Protein AF-A0A948PUI2-F1 (afdb_monomer_lite)

Structure (mmCIF, N/CA/C/O backbone):
data_AF-A0A948PUI2-F1
#
_entry.id   AF-A0A948PUI2-F1
#
loop_
_atom_site.group_PDB
_atom_site.id
_atom_site.type_symbol
_atom_site.label_atom_id
_atom_site.label_alt_id
_atom_site.label_comp_id
_atom_site.label_asym_id
_atom_site.label_entity_id
_atom_site.label_seq_id
_atom_site.pdbx_PDB_ins_code
_atom_site.Cartn_x
_atom_site.Cartn_y
_atom_site.Cartn_z
_atom_site.occupancy
_atom_site.B_iso_or_equiv
_atom_site.auth_seq_id
_atom_site.auth_comp_id
_atom_site.auth_asym_id
_atom_site.auth_atom_id
_atom_site.pdbx_PDB_model_num
ATOM 1 N N . HIS A 1 1 ? 1.359 0.681 -23.269 1.00 37.19 1 HIS A N 1
ATOM 2 C CA . HIS A 1 1 ? 1.194 2.107 -22.921 1.00 37.19 1 HIS A CA 1
ATOM 3 C C . HIS A 1 1 ? 0.687 2.218 -21.486 1.00 37.19 1 HIS A C 1
ATOM 5 O O . HIS A 1 1 ? -0.509 2.114 -21.252 1.00 37.19 1 HIS A O 1
ATOM 11 N N . GLY A 1 2 ? 1.603 2.299 -20.514 1.00 44.91 2 GLY A N 1
ATOM 12 C CA . GLY A 1 2 ? 1.266 2.400 -19.091 1.00 44.91 2 GLY A CA 1
ATOM 13 C C . GLY A 1 2 ? 0.877 3.831 -18.729 1.00 44.91 2 GLY A C 1
ATOM 14 O O . GLY A 1 2 ? 1.525 4.769 -19.186 1.00 44.91 2 GLY A O 1
ATOM 15 N N . ARG A 1 3 ? -0.187 3.998 -17.939 1.00 51.59 3 ARG A N 1
ATOM 16 C CA . ARG A 1 3 ? -0.652 5.303 -17.455 1.00 51.59 3 ARG A CA 1
ATOM 17 C C . ARG A 1 3 ? 0.450 5.989 -16.638 1.00 51.59 3 ARG A C 1
ATOM 19 O O . ARG A 1 3 ? 0.715 5.627 -15.492 1.00 51.59 3 ARG A O 1
ATOM 26 N N . MET A 1 4 ? 1.129 6.950 -17.264 1.00 52.59 4 MET A N 1
ATOM 27 C CA . MET A 1 4 ? 2.240 7.712 -16.682 1.00 52.59 4 MET A CA 1
ATOM 28 C C . MET A 1 4 ? 1.774 8.609 -15.523 1.00 52.59 4 MET A C 1
ATOM 30 O O . MET A 1 4 ? 2.550 8.920 -14.624 1.00 52.59 4 MET A O 1
ATOM 34 N N . ASP A 1 5 ? 0.481 8.928 -15.486 1.00 52.72 5 ASP A N 1
ATOM 35 C CA . ASP A 1 5 ? -0.218 9.735 -14.478 1.00 52.72 5 ASP A CA 1
ATOM 36 C C . ASP A 1 5 ? -0.004 9.216 -13.040 1.00 52.72 5 ASP A C 1
ATOM 38 O O . ASP A 1 5 ? 0.056 9.987 -12.075 1.00 52.72 5 ASP A O 1
ATOM 42 N N . THR A 1 6 ? 0.180 7.900 -12.874 1.00 53.97 6 THR A N 1
ATOM 43 C CA . THR A 1 6 ? 0.485 7.303 -11.566 1.00 53.97 6 THR A CA 1
ATOM 44 C C . THR A 1 6 ? 1.962 7.348 -11.179 1.00 53.97 6 THR A C 1
ATOM 46 O O . THR A 1 6 ? 2.239 7.136 -10.008 1.00 53.97 6 THR A O 1
ATOM 49 N N . TYR A 1 7 ? 2.898 7.684 -12.075 1.00 59.91 7 TYR A N 1
ATOM 50 C CA . TYR A 1 7 ? 4.347 7.739 -11.791 1.00 59.91 7 TYR A CA 1
ATOM 51 C C . TYR A 1 7 ? 4.860 9.106 -11.332 1.00 59.91 7 TYR A C 1
ATOM 53 O O . TYR A 1 7 ? 6.062 9.296 -11.157 1.00 59.91 7 TYR A O 1
ATOM 61 N N . SER A 1 8 ? 3.971 10.080 -11.142 1.00 63.19 8 SER A N 1
ATOM 62 C CA . SER A 1 8 ? 4.367 11.353 -10.545 1.00 63.19 8 SER A CA 1
ATOM 63 C C . SER A 1 8 ? 4.524 11.175 -9.035 1.00 63.19 8 SER A C 1
ATOM 65 O O . SER A 1 8 ? 3.528 11.192 -8.302 1.00 63.19 8 SER A O 1
ATOM 67 N N . SER A 1 9 ? 5.766 10.979 -8.601 1.00 71.50 9 SER A N 1
ATOM 68 C CA . SER A 1 9 ? 6.208 11.017 -7.206 1.00 71.50 9 SER A CA 1
ATOM 69 C C . SER A 1 9 ? 6.746 12.408 -6.853 1.00 71.50 9 SER A C 1
ATOM 71 O O . SER A 1 9 ? 7.117 13.181 -7.736 1.00 71.50 9 SER A O 1
ATOM 73 N N . TYR A 1 10 ? 6.845 12.726 -5.560 1.00 72.00 10 TYR A N 1
ATOM 74 C CA . TYR A 1 10 ? 7.417 13.991 -5.077 1.00 72.00 10 TYR A CA 1
ATOM 75 C C . TYR A 1 10 ? 8.888 14.155 -5.500 1.00 72.00 10 TYR A C 1
ATOM 77 O O . TYR A 1 10 ? 9.359 15.262 -5.733 1.00 72.00 10 TYR A O 1
ATOM 85 N N . PHE A 1 11 ? 9.605 13.038 -5.667 1.00 71.50 11 PHE A N 1
ATOM 86 C CA . PHE A 1 11 ? 11.017 12.991 -6.072 1.00 71.50 11 PHE A CA 1
ATOM 87 C C . PHE A 1 11 ? 11.240 12.652 -7.563 1.00 71.50 11 PHE A C 1
ATOM 89 O O . PHE A 1 11 ? 12.295 12.120 -7.922 1.00 71.50 11 PHE A O 1
ATOM 96 N N . GLY A 1 12 ? 10.257 12.910 -8.433 1.00 72.94 12 GLY A N 1
ATOM 97 C CA . GLY A 1 12 ? 10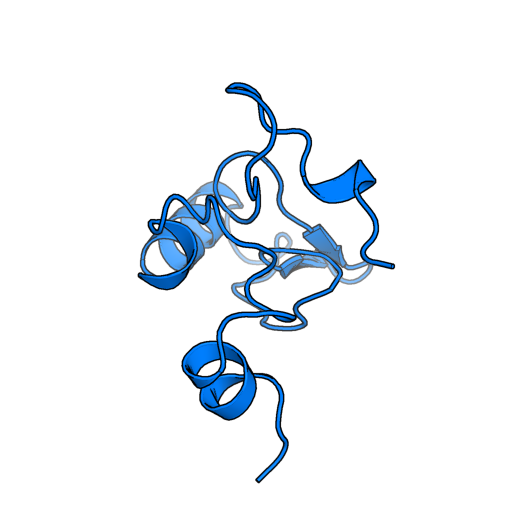.348 12.687 -9.884 1.00 72.94 12 GLY A CA 1
ATOM 98 C C . GLY A 1 12 ? 9.561 11.470 -10.385 1.00 72.94 12 GLY A C 1
ATOM 99 O O . GLY A 1 12 ? 8.602 11.039 -9.752 1.00 72.94 12 GLY A O 1
ATOM 100 N N . VAL A 1 13 ? 9.946 10.913 -11.539 1.00 74.12 13 VAL A N 1
ATOM 101 C CA . VAL A 1 13 ? 9.229 9.790 -12.178 1.00 74.12 13 VAL A CA 1
ATOM 102 C C . VAL A 1 13 ? 9.587 8.472 -11.487 1.00 74.12 13 VAL A C 1
ATOM 104 O O . VAL A 1 13 ? 10.613 7.859 -11.784 1.00 74.12 13 VAL A O 1
ATOM 107 N N . ARG A 1 14 ? 8.772 8.060 -10.513 1.00 75.19 14 ARG A N 1
ATOM 108 C CA . ARG A 1 14 ? 8.930 6.825 -9.722 1.00 75.19 14 ARG A CA 1
ATOM 109 C C . ARG A 1 14 ? 7.557 6.287 -9.332 1.00 75.19 14 ARG A C 1
ATOM 111 O O . ARG A 1 14 ? 6.553 6.961 -9.503 1.00 75.19 14 ARG A O 1
ATOM 118 N N . CYS A 1 15 ? 7.497 5.058 -8.828 1.00 78.31 15 CYS A N 1
ATOM 119 C CA . CYS A 1 15 ? 6.253 4.516 -8.285 1.00 78.31 15 CYS A CA 1
ATOM 120 C C . CYS A 1 15 ? 5.943 5.156 -6.909 1.00 78.31 15 CYS A C 1
ATOM 122 O O . CYS A 1 15 ? 6.723 4.945 -5.977 1.00 78.31 15 CYS A O 1
ATOM 124 N N . PRO A 1 16 ? 4.816 5.878 -6.740 1.00 82.56 16 PRO A N 1
ATOM 125 C CA . PRO A 1 16 ? 4.421 6.475 -5.462 1.00 82.56 16 PRO A CA 1
ATOM 126 C C . PRO A 1 16 ? 3.606 5.528 -4.566 1.00 82.56 16 PRO A C 1
ATOM 128 O O . PRO A 1 16 ? 3.228 5.926 -3.460 1.00 82.56 16 PRO A O 1
ATOM 131 N N . ALA A 1 17 ? 3.282 4.316 -5.037 1.00 85.00 17 ALA A N 1
ATOM 132 C CA . ALA A 1 17 ? 2.381 3.381 -4.358 1.00 85.00 17 ALA A CA 1
ATOM 133 C C . ALA A 1 17 ? 2.839 3.085 -2.921 1.00 85.00 17 ALA A C 1
ATOM 135 O O . ALA A 1 17 ? 4.028 2.879 -2.673 1.00 85.00 17 ALA A O 1
ATOM 136 N N . ALA A 1 18 ? 1.894 3.083 -1.977 1.00 85.88 18 ALA A N 1
ATOM 137 C CA . ALA A 1 18 ? 2.085 2.946 -0.524 1.00 85.88 18 ALA A CA 1
ATOM 138 C C . ALA A 1 18 ? 2.917 4.051 0.172 1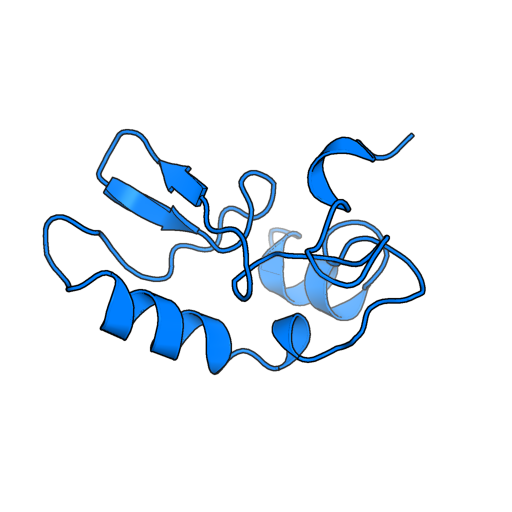.00 85.88 18 ALA A C 1
ATOM 140 O O . ALA A 1 18 ? 2.728 4.306 1.366 1.00 85.88 18 ALA A O 1
ATOM 141 N N . ARG A 1 19 ? 3.827 4.730 -0.539 1.00 85.06 19 ARG A N 1
ATOM 142 C CA . ARG A 1 19 ? 4.726 5.752 0.020 1.00 85.06 19 ARG A CA 1
ATOM 143 C C . ARG A 1 19 ? 4.084 7.130 0.045 1.00 85.06 19 ARG A C 1
ATOM 145 O O . ARG A 1 19 ? 4.009 7.741 1.108 1.00 85.06 19 ARG A O 1
ATOM 152 N N . GLU A 1 20 ? 3.635 7.596 -1.111 1.00 86.56 20 GLU A N 1
ATOM 153 C CA . GLU A 1 20 ? 3.122 8.956 -1.322 1.00 86.56 20 GLU A CA 1
ATOM 154 C C . GLU A 1 20 ? 1.655 8.938 -1.742 1.00 86.56 20 GLU A C 1
ATOM 156 O O . GLU A 1 20 ? 0.906 9.853 -1.415 1.00 86.56 20 GLU A O 1
ATOM 161 N N . LYS A 1 21 ? 1.240 7.883 -2.450 1.00 87.19 21 LYS A N 1
ATOM 162 C CA . LYS A 1 21 ? -0.139 7.671 -2.883 1.00 87.19 21 LYS A CA 1
ATOM 163 C C . LYS A 1 21 ? -0.649 6.340 -2.353 1.00 87.19 21 LYS A C 1
ATOM 165 O O . LYS A 1 21 ? 0.073 5.344 -2.321 1.00 87.19 21 LYS A O 1
ATOM 170 N N . ILE A 1 22 ? -1.914 6.345 -1.968 1.00 90.69 22 ILE A N 1
ATOM 171 C CA . ILE A 1 22 ? -2.679 5.173 -1.555 1.00 90.69 22 ILE A CA 1
ATOM 172 C C . ILE A 1 22 ? -4.042 5.239 -2.241 1.00 90.69 22 ILE A C 1
ATOM 174 O O . ILE A 1 22 ? -4.554 6.328 -2.504 1.00 90.69 22 ILE A O 1
ATOM 178 N N . GLY A 1 23 ? -4.608 4.084 -2.563 1.00 91.12 23 GLY A N 1
ATOM 179 C CA . GLY A 1 23 ? -5.976 3.981 -3.052 1.00 91.12 23 GLY A CA 1
ATOM 180 C C . GLY A 1 23 ? -6.914 3.660 -1.898 1.00 91.12 23 GLY A C 1
ATOM 181 O O . GLY A 1 23 ? -6.587 2.833 -1.052 1.00 91.12 23 GLY A O 1
ATOM 182 N N . ILE A 1 24 ? -8.082 4.293 -1.877 1.00 94.62 24 ILE A N 1
ATOM 183 C CA . ILE A 1 24 ? -9.184 3.926 -0.986 1.00 94.62 24 ILE A CA 1
ATOM 184 C C . ILE A 1 24 ? -10.368 3.587 -1.883 1.00 94.62 24 ILE A C 1
ATOM 186 O O . ILE A 1 24 ? -10.788 4.404 -2.701 1.00 94.62 24 ILE A O 1
ATOM 190 N N . GLN A 1 25 ? -10.861 2.362 -1.771 1.00 93.38 25 GLN A N 1
ATOM 191 C CA . GLN A 1 25 ? -12.026 1.891 -2.503 1.00 93.38 25 GLN A CA 1
ATOM 192 C C . GLN A 1 25 ? -13.317 2.457 -1.889 1.00 93.38 25 GLN A C 1
ATOM 194 O O . GLN A 1 25 ? -13.317 2.836 -0.715 1.00 93.38 25 GLN A O 1
ATOM 199 N N . PRO A 1 26 ? -14.444 2.477 -2.627 1.00 93.62 26 PRO A N 1
ATOM 200 C CA . PRO A 1 26 ? -15.705 3.052 -2.143 1.00 93.62 26 PRO A CA 1
ATOM 201 C C . PRO A 1 26 ? -16.190 2.480 -0.803 1.00 93.62 26 PRO A C 1
ATOM 203 O O . PRO A 1 26 ? -16.812 3.180 -0.005 1.00 93.62 26 PRO A O 1
ATOM 206 N N . TYR A 1 27 ? -15.877 1.214 -0.522 1.00 94.38 27 TYR A N 1
ATOM 207 C CA . TYR A 1 27 ? -16.270 0.542 0.718 1.00 94.38 27 TYR A CA 1
ATOM 208 C C . TYR A 1 27 ? -15.343 0.830 1.910 1.00 94.38 27 TYR A C 1
ATOM 210 O O . TYR A 1 27 ? -15.677 0.469 3.043 1.00 94.38 27 TYR A O 1
ATOM 218 N N . GLY A 1 28 ? -14.248 1.559 1.688 1.00 93.50 28 GLY A N 1
ATOM 219 C CA . GLY A 1 28 ? -13.258 1.932 2.698 1.00 93.50 28 GLY A CA 1
ATOM 220 C C . GLY A 1 28 ? -11.993 1.074 2.679 1.00 93.50 28 GLY A C 1
ATOM 221 O O . GLY A 1 28 ? -11.087 1.329 3.471 1.00 93.50 28 GLY A O 1
ATOM 222 N N . ASP A 1 29 ? -11.907 0.083 1.792 1.00 96.06 29 ASP A N 1
ATOM 223 C CA . ASP A 1 29 ? -10.730 -0.776 1.676 1.00 96.06 29 ASP A CA 1
ATOM 224 C C . ASP A 1 29 ? -9.542 -0.000 1.115 1.00 96.06 29 ASP A C 1
ATOM 226 O O . ASP A 1 29 ? -9.651 0.730 0.131 1.00 96.06 29 ASP A O 1
ATOM 230 N N . VAL A 1 30 ? -8.391 -0.149 1.758 1.00 95.56 30 VAL A N 1
ATOM 231 C CA . VAL A 1 30 ? -7.165 0.557 1.404 1.00 95.56 30 VAL A CA 1
ATOM 232 C C . VAL A 1 30 ? -6.264 -0.369 0.607 1.00 95.56 30 VAL A C 1
ATOM 234 O O . VAL A 1 30 ? -5.908 -1.464 1.053 1.00 95.56 30 VAL A O 1
ATOM 237 N N . VAL A 1 31 ? -5.846 0.122 -0.552 1.00 93.12 31 VAL A N 1
ATOM 238 C CA . VAL A 1 31 ? -4.933 -0.544 -1.477 1.00 93.12 31 VAL A CA 1
ATOM 239 C C . VAL A 1 31 ? -3.705 0.330 -1.731 1.00 93.12 31 VAL A C 1
ATOM 241 O O . VAL A 1 31 ? -3.741 1.556 -1.601 1.00 93.12 31 VAL A O 1
ATOM 244 N N . SER A 1 32 ? -2.591 -0.283 -2.123 1.00 89.38 32 SER A N 1
ATOM 245 C CA . SER A 1 32 ? -1.344 0.446 -2.402 1.00 89.38 32 SER A CA 1
ATOM 246 C C . SER A 1 32 ? -1.408 1.276 -3.687 1.00 89.38 32 SER A C 1
ATOM 248 O O . SER A 1 32 ? -0.786 2.333 -3.783 1.00 89.38 32 SER A O 1
ATOM 250 N N . CYS A 1 33 ? -2.161 0.797 -4.675 1.00 85.81 33 CYS A N 1
ATOM 251 C CA . CYS A 1 33 ? -2.358 1.399 -5.985 1.00 85.81 33 CYS A CA 1
ATOM 252 C C . CYS A 1 33 ? -3.735 0.960 -6.505 1.00 85.81 33 CYS A C 1
ATOM 254 O O . CYS A 1 33 ? -4.075 -0.207 -6.333 1.00 85.81 33 CYS A O 1
ATOM 256 N N . PRO A 1 34 ? -4.516 1.817 -7.185 1.00 84.88 34 PRO A N 1
ATOM 257 C CA . PRO A 1 34 ? -5.810 1.418 -7.753 1.00 84.88 34 PRO A CA 1
ATOM 258 C C . PRO A 1 34 ? -5.718 0.270 -8.776 1.00 84.88 34 PRO A C 1
ATOM 260 O O . PRO A 1 34 ? -6.710 -0.402 -9.037 1.00 84.88 34 PRO A O 1
ATOM 263 N N . LEU A 1 35 ? -4.533 0.022 -9.344 1.00 84.06 35 LEU A N 1
ATOM 264 C CA . LEU A 1 35 ? -4.279 -1.095 -10.260 1.00 84.06 35 LEU A CA 1
ATOM 265 C C . LEU A 1 35 ? -3.890 -2.401 -9.540 1.00 84.06 35 LEU A C 1
ATOM 267 O O . LEU A 1 35 ? -3.719 -3.423 -10.193 1.00 84.06 35 LEU A O 1
ATOM 271 N N . ILE A 1 36 ? -3.722 -2.377 -8.215 1.00 85.94 36 ILE A N 1
ATOM 272 C CA . ILE A 1 36 ? -3.316 -3.521 -7.392 1.00 85.94 36 ILE A CA 1
ATOM 273 C C . ILE A 1 36 ? -4.421 -3.761 -6.361 1.00 85.94 36 ILE A C 1
ATOM 275 O O . ILE A 1 36 ? -4.553 -3.007 -5.403 1.00 85.94 36 ILE A O 1
ATOM 279 N N . GLN A 1 37 ? -5.199 -4.830 -6.530 1.00 87.44 37 GLN A N 1
ATOM 280 C CA . GLN A 1 37 ? -6.369 -5.133 -5.690 1.00 87.44 37 GLN A CA 1
ATOM 281 C C . GLN A 1 37 ? -6.014 -5.825 -4.356 1.00 87.44 37 GLN A C 1
ATOM 283 O O . GLN A 1 37 ? -6.841 -6.499 -3.752 1.00 87.44 37 GLN A O 1
ATOM 288 N N . ILE A 1 38 ? -4.777 -5.662 -3.874 1.00 89.06 38 ILE A N 1
ATOM 289 C CA . ILE A 1 38 ? -4.347 -6.203 -2.580 1.00 89.06 38 ILE A CA 1
ATOM 290 C C . ILE A 1 38 ? -4.851 -5.269 -1.479 1.00 89.06 38 ILE A C 1
ATOM 292 O O . ILE A 1 38 ? -4.379 -4.135 -1.358 1.00 89.06 38 ILE A O 1
ATOM 296 N N . VAL A 1 39 ? -5.788 -5.760 -0.670 1.00 92.94 39 VAL A N 1
ATOM 297 C CA . VAL A 1 39 ? -6.365 -5.020 0.457 1.00 92.94 39 VAL A CA 1
ATOM 298 C C . VAL A 1 39 ? -5.472 -5.154 1.688 1.00 92.94 39 VAL A C 1
AT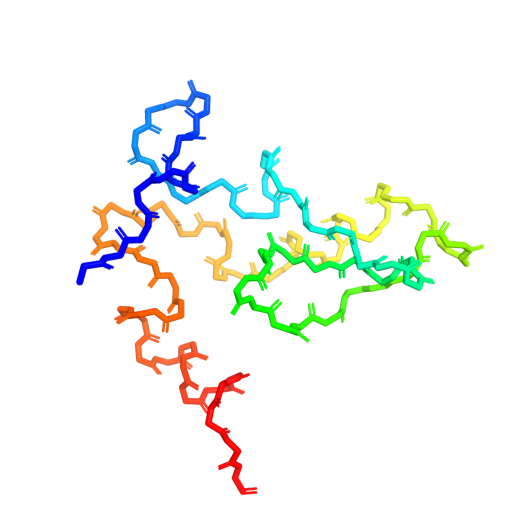OM 300 O O . VAL A 1 39 ? -5.150 -6.258 2.122 1.00 92.94 39 VAL A O 1
ATOM 303 N N . TYR A 1 40 ? -5.084 -4.020 2.272 1.00 93.69 40 TYR A N 1
ATOM 304 C CA . TYR A 1 40 ? -4.222 -3.968 3.463 1.00 93.69 40 TYR A CA 1
ATOM 305 C C . TYR A 1 40 ? -4.977 -3.647 4.758 1.00 93.69 40 TYR A C 1
ATOM 307 O O . TYR A 1 40 ? -4.422 -3.780 5.851 1.00 93.69 40 TYR A O 1
ATOM 315 N N . GLY A 1 41 ? -6.230 -3.218 4.640 1.00 94.56 41 GLY A N 1
ATOM 316 C CA . GLY A 1 41 ? -7.110 -2.874 5.750 1.00 94.56 41 GLY A CA 1
ATOM 317 C C . GLY A 1 41 ? -8.282 -2.022 5.276 1.00 94.56 41 GLY A C 1
ATOM 318 O O . GLY A 1 41 ? -8.371 -1.698 4.094 1.00 94.56 41 GLY A O 1
ATOM 319 N N . ASN A 1 42 ? -9.161 -1.637 6.200 1.00 96.56 42 ASN A N 1
ATOM 320 C CA . ASN A 1 42 ? -10.317 -0.792 5.909 1.00 96.56 42 ASN A CA 1
ATOM 321 C C . ASN A 1 42 ? -10.333 0.423 6.845 1.00 96.56 42 ASN A C 1
ATOM 323 O O . ASN A 1 42 ? -10.258 0.261 8.064 1.00 96.56 42 ASN A O 1
ATOM 327 N N . VAL A 1 43 ? -10.461 1.629 6.282 1.00 96.56 43 VAL A N 1
ATOM 328 C CA . VAL A 1 43 ? -10.404 2.898 7.036 1.00 96.56 43 VAL A CA 1
ATOM 329 C C . VAL A 1 43 ? -11.530 3.074 8.052 1.00 96.56 43 VAL A C 1
ATOM 331 O O . VAL A 1 43 ? -11.412 3.904 8.947 1.00 96.56 43 VAL A O 1
ATOM 334 N N . LYS A 1 44 ? -12.626 2.316 7.927 1.00 95.50 44 LYS A N 1
ATOM 335 C CA . LYS A 1 44 ? -13.737 2.336 8.890 1.00 95.50 44 LYS A CA 1
ATOM 336 C C . LYS A 1 44 ? -13.406 1.575 10.174 1.00 95.50 44 LYS A C 1
ATOM 338 O O . LYS A 1 44 ? -13.989 1.865 11.210 1.00 95.50 44 LYS A O 1
ATOM 343 N N . ASN A 1 45 ? -12.485 0.612 10.094 1.00 96.38 45 ASN A N 1
ATOM 344 C CA . ASN A 1 45 ? -12.164 -0.311 11.184 1.00 96.38 45 ASN A CA 1
ATOM 345 C C . ASN A 1 45 ? -10.772 -0.061 11.779 1.00 96.38 45 ASN A C 1
ATOM 347 O O . ASN A 1 45 ? -10.537 -0.358 12.947 1.00 96.38 45 ASN A O 1
ATOM 351 N N . GLU A 1 46 ? -9.831 0.448 10.981 1.00 96.06 46 GLU A N 1
ATOM 352 C CA . GLU A 1 46 ? -8.442 0.653 11.384 1.00 96.06 46 GLU A CA 1
ATOM 353 C C . GLU A 1 46 ? -7.930 2.030 10.950 1.00 96.06 46 GLU A C 1
ATOM 355 O O . GLU A 1 46 ? -8.252 2.534 9.874 1.00 96.06 46 GLU A O 1
ATOM 360 N N . GLU A 1 47 ? -7.080 2.635 11.782 1.00 96.50 47 GLU A N 1
ATOM 361 C CA . GLU A 1 47 ? -6.424 3.898 11.455 1.00 96.50 47 GLU A CA 1
ATOM 362 C C . GLU A 1 47 ? -5.570 3.773 10.191 1.00 96.50 47 GLU A C 1
ATOM 364 O O . GLU A 1 47 ? -4.699 2.904 10.079 1.00 96.50 47 GLU A O 1
ATOM 369 N N . LEU A 1 48 ? -5.729 4.734 9.281 1.00 94.00 48 LEU A N 1
ATOM 370 C CA . LEU A 1 48 ? -4.993 4.786 8.018 1.00 94.00 48 LEU A CA 1
ATOM 371 C C . LEU A 1 48 ? -3.470 4.698 8.200 1.00 94.00 48 LEU A C 1
ATOM 373 O O . LEU A 1 48 ? -2.778 4.093 7.382 1.00 94.00 48 LEU A O 1
ATOM 377 N N . LYS A 1 49 ? -2.945 5.263 9.295 1.00 94.19 49 LYS A N 1
ATOM 378 C CA . LYS A 1 49 ? -1.524 5.180 9.652 1.00 94.19 49 LYS A CA 1
ATOM 379 C C . LYS A 1 49 ? -1.067 3.728 9.838 1.00 94.19 49 LYS A C 1
ATOM 381 O O . LYS A 1 49 ? -0.065 3.341 9.243 1.00 94.19 49 LYS A O 1
ATOM 386 N N . LYS A 1 50 ? -1.820 2.922 10.593 1.00 95.88 50 LYS A N 1
ATOM 387 C CA . LYS A 1 50 ? -1.515 1.501 10.836 1.00 95.88 50 LYS A CA 1
ATOM 388 C C . LYS A 1 50 ? -1.617 0.688 9.548 1.00 95.88 50 LYS A C 1
ATOM 390 O O . LYS A 1 50 ? -0.740 -0.125 9.262 1.00 95.88 50 LYS A O 1
ATOM 395 N N . ILE A 1 51 ? -2.630 0.967 8.726 1.00 95.38 51 ILE A N 1
ATOM 396 C CA . ILE A 1 51 ? -2.787 0.328 7.414 1.00 95.38 51 ILE A CA 1
ATOM 397 C C . ILE A 1 51 ? -1.586 0.654 6.510 1.00 95.38 51 ILE A C 1
ATOM 399 O O . ILE A 1 51 ? -1.020 -0.228 5.863 1.00 95.38 51 ILE A O 1
ATOM 403 N N . ARG A 1 52 ? -1.133 1.913 6.505 1.00 92.19 52 ARG A N 1
ATOM 404 C CA . ARG A 1 52 ? 0.061 2.334 5.761 1.00 92.19 52 ARG A CA 1
ATOM 405 C C . ARG A 1 52 ? 1.334 1.670 6.271 1.00 92.19 52 ARG A C 1
ATOM 407 O O . ARG A 1 52 ? 2.153 1.246 5.462 1.00 92.19 52 ARG A O 1
ATOM 414 N N . GLU A 1 53 ? 1.502 1.530 7.580 1.00 93.19 53 GLU A N 1
ATOM 415 C CA . GLU A 1 53 ? 2.632 0.795 8.156 1.00 93.19 53 GLU A CA 1
ATOM 416 C C . GLU A 1 53 ? 2.622 -0.682 7.733 1.00 93.19 53 GLU A C 1
ATOM 418 O O . GLU A 1 53 ? 3.676 -1.219 7.396 1.00 93.19 53 GLU A O 1
ATOM 423 N N . LYS A 1 54 ? 1.450 -1.332 7.656 1.00 93.00 54 LYS A N 1
ATOM 424 C CA . LYS A 1 54 ? 1.314 -2.693 7.098 1.00 93.00 54 LYS A CA 1
ATOM 425 C C . LYS A 1 54 ? 1.699 -2.749 5.623 1.00 93.00 54 LYS A C 1
ATOM 427 O O . LYS A 1 54 ? 2.451 -3.640 5.234 1.00 93.00 54 LYS A O 1
ATOM 432 N N . MET A 1 55 ? 1.243 -1.788 4.817 1.00 90.88 55 MET A N 1
ATOM 433 C CA . MET A 1 55 ? 1.636 -1.681 3.407 1.00 90.88 55 MET A CA 1
ATOM 434 C C . MET A 1 55 ? 3.152 -1.568 3.259 1.00 90.88 55 MET A C 1
ATOM 436 O O . MET A 1 55 ? 3.754 -2.317 2.495 1.00 90.88 55 MET A O 1
ATOM 440 N N . LEU A 1 56 ? 3.782 -0.683 4.032 1.00 89.44 56 LEU A N 1
ATOM 441 C CA . LEU A 1 56 ? 5.226 -0.459 3.999 1.00 89.44 56 LEU A CA 1
ATOM 442 C C . LEU A 1 56 ? 6.043 -1.626 4.568 1.00 89.44 56 LEU A C 1
ATOM 444 O O . LEU A 1 56 ? 7.252 -1.631 4.401 1.00 89.44 56 LEU A O 1
ATOM 448 N N . LYS A 1 57 ? 5.452 -2.648 5.194 1.00 90.69 57 LYS A N 1
ATOM 449 C CA . LYS A 1 57 ? 6.191 -3.888 5.501 1.00 90.69 57 LYS A CA 1
ATOM 450 C C . LYS A 1 57 ? 6.455 -4.734 4.254 1.00 90.69 57 LYS A C 1
ATOM 452 O O . LYS A 1 57 ? 7.316 -5.608 4.289 1.00 90.69 57 LYS A O 1
ATOM 457 N N . ASN A 1 58 ? 5.739 -4.489 3.157 1.00 86.56 58 ASN A N 1
ATOM 458 C CA . ASN A 1 58 ? 5.928 -5.233 1.924 1.00 86.56 58 ASN A CA 1
ATOM 459 C C . ASN A 1 58 ? 7.186 -4.737 1.166 1.00 86.56 58 ASN A C 1
ATOM 461 O O . ASN A 1 58 ? 7.216 -3.577 0.738 1.00 86.56 58 ASN A O 1
ATOM 465 N N . PRO A 1 59 ? 8.207 -5.596 0.949 1.00 83.75 59 PRO A N 1
ATOM 466 C CA . PRO A 1 59 ? 9.475 -5.208 0.326 1.00 83.75 59 PRO A CA 1
ATOM 467 C C . PRO A 1 59 ? 9.328 -4.640 -1.08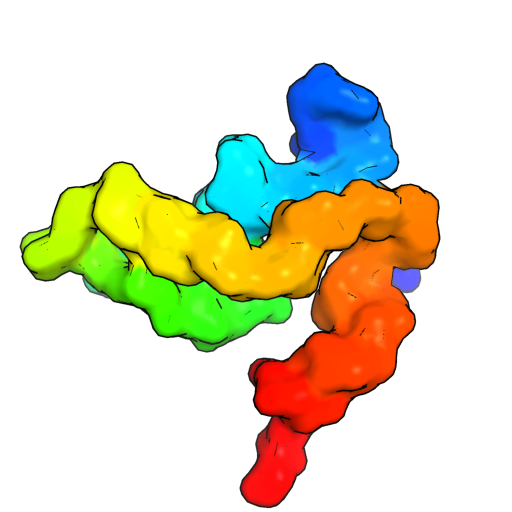9 1.00 83.75 59 PRO A C 1
ATOM 469 O O . PRO A 1 59 ? 10.127 -3.795 -1.495 1.00 83.75 59 PRO A O 1
ATOM 472 N N . TYR A 1 60 ? 8.285 -5.037 -1.823 1.00 80.94 60 TYR A N 1
ATOM 473 C CA . TYR A 1 60 ? 8.042 -4.564 -3.186 1.00 80.94 60 TYR A CA 1
ATOM 474 C C . TYR A 1 60 ? 7.850 -3.039 -3.276 1.00 80.94 60 TYR A C 1
ATOM 476 O O . TYR A 1 60 ? 8.187 -2.452 -4.300 1.00 80.94 60 TYR A O 1
ATOM 484 N N . TYR A 1 61 ? 7.392 -2.369 -2.209 1.00 79.81 61 TYR A N 1
ATOM 485 C CA . TYR A 1 61 ? 7.204 -0.908 -2.206 1.00 79.81 61 TYR A CA 1
ATOM 486 C C . TYR A 1 61 ? 8.443 -0.112 -1.773 1.00 79.81 61 TYR A C 1
ATOM 488 O O . TYR A 1 61 ? 8.458 1.115 -1.889 1.00 79.81 61 TYR A O 1
ATOM 496 N N . HIS A 1 62 ? 9.502 -0.783 -1.307 1.00 77.06 62 HIS A N 1
ATOM 497 C CA . HIS A 1 62 ? 10.790 -0.138 -1.011 1.00 77.06 62 HIS A CA 1
ATOM 498 C C . HIS A 1 62 ? 11.705 -0.070 -2.226 1.00 77.06 62 HIS A C 1
ATOM 500 O O . HIS A 1 62 ? 12.613 0.762 -2.264 1.00 77.06 62 HIS A O 1
ATOM 506 N N . MET A 1 63 ? 11.454 -0.909 -3.233 1.00 65.44 63 MET A N 1
ATOM 507 C CA . MET A 1 63 ? 12.232 -0.907 -4.461 1.00 65.44 63 MET A CA 1
ATOM 508 C C . MET A 1 63 ? 12.015 0.413 -5.197 1.00 65.44 63 MET A C 1
ATOM 510 O O . MET A 1 63 ? 10.905 0.747 -5.623 1.00 65.44 63 MET A O 1
ATOM 514 N N . VAL A 1 64 ? 13.100 1.173 -5.357 1.00 60.28 64 VAL A N 1
ATOM 515 C CA . VAL A 1 64 ? 13.148 2.362 -6.210 1.00 60.28 64 VAL A CA 1
ATOM 516 C C . VAL A 1 64 ? 13.062 1.866 -7.647 1.00 60.28 64 VAL A C 1
ATOM 518 O O . VAL A 1 64 ? 14.073 1.710 -8.322 1.00 60.28 64 VAL A O 1
ATOM 521 N N . SER A 1 65 ? 11.851 1.531 -8.082 1.00 55.94 65 SER A N 1
ATOM 522 C CA . SER A 1 65 ? 11.597 0.962 -9.400 1.00 55.94 65 SER A CA 1
ATOM 523 C C . SER A 1 65 ? 11.866 2.052 -10.435 1.00 55.94 65 SER A C 1
ATOM 525 O O . SER A 1 65 ? 10.975 2.819 -10.788 1.00 55.94 65 SER A O 1
ATOM 527 N N . ARG A 1 66 ? 13.129 2.171 -10.864 1.00 53.34 66 ARG A N 1
ATOM 528 C CA . ARG A 1 66 ? 13.541 3.001 -12.005 1.00 53.34 66 ARG A CA 1
ATOM 529 C C . ARG A 1 66 ? 13.037 2.412 -13.327 1.00 53.34 66 ARG A C 1
ATOM 531 O O . ARG A 1 66 ? 13.019 3.119 -14.323 1.00 53.34 66 ARG 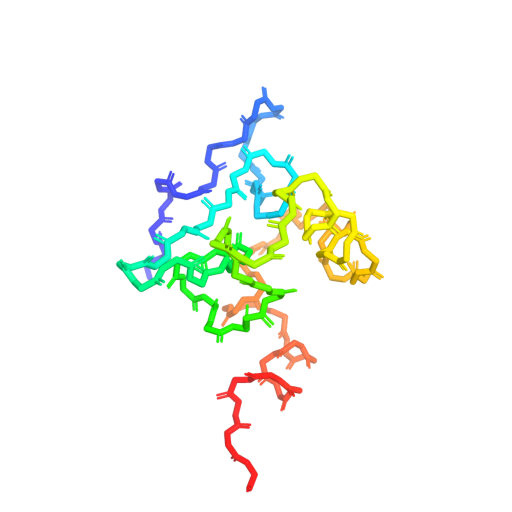A O 1
ATOM 538 N N . GLU A 1 67 ? 12.613 1.147 -13.318 1.00 55.97 67 GLU A N 1
ATOM 539 C CA . GLU A 1 67 ? 12.423 0.341 -14.529 1.00 55.97 67 GLU A CA 1
ATOM 540 C C . GLU A 1 67 ? 10.955 0.032 -14.876 1.00 55.97 67 GLU A C 1
ATOM 542 O O . GLU A 1 67 ? 10.697 -0.542 -15.928 1.00 55.97 67 GLU A O 1
ATOM 547 N N . GLY A 1 68 ? 9.970 0.432 -14.055 1.00 67.00 68 GLY A N 1
ATOM 548 C CA . GLY A 1 68 ? 8.556 0.260 -14.417 1.00 67.00 68 GLY A CA 1
ATOM 549 C C . GLY A 1 68 ? 7.576 0.047 -13.260 1.00 67.00 68 GLY A C 1
ATOM 550 O O . GLY A 1 68 ? 7.897 0.229 -12.089 1.00 67.00 68 GLY A O 1
ATOM 551 N N . CYS A 1 69 ? 6.325 -0.289 -13.603 1.00 76.75 69 CYS A N 1
ATOM 552 C CA . CYS A 1 69 ? 5.254 -0.606 -12.643 1.00 76.75 69 CYS A CA 1
ATOM 553 C C . CYS A 1 69 ? 5.465 -2.007 -12.080 1.00 76.75 69 CYS A C 1
ATOM 555 O O . CYS A 1 69 ? 5.627 -2.937 -12.867 1.00 76.75 69 CYS A O 1
ATOM 557 N N . LEU A 1 70 ? 5.310 -2.189 -10.768 1.00 78.56 70 LEU A N 1
ATOM 558 C CA . LEU A 1 70 ? 5.217 -3.513 -10.136 1.00 78.56 70 LEU A CA 1
ATOM 559 C C . LEU A 1 70 ? 4.264 -4.476 -10.876 1.00 78.56 70 LEU A C 1
ATOM 561 O O . LEU A 1 70 ? 4.739 -5.520 -11.313 1.00 78.56 70 LEU A O 1
ATOM 565 N N . PRO A 1 71 ? 2.985 -4.123 -11.126 1.00 77.56 71 PRO A N 1
ATOM 566 C CA . PRO A 1 71 ? 2.037 -5.013 -11.801 1.00 77.56 71 PRO A CA 1
ATOM 567 C C . PRO A 1 71 ? 2.319 -5.238 -13.294 1.00 77.56 71 PRO A C 1
ATOM 569 O O . PRO A 1 71 ? 1.622 -6.018 -13.927 1.00 77.56 71 PRO A O 1
ATOM 572 N N . SER A 1 72 ? 3.294 -4.542 -13.889 1.00 74.88 72 SER A N 1
ATOM 573 C CA . SER A 1 72 ? 3.559 -4.619 -15.332 1.00 74.88 72 SER A CA 1
ATOM 574 C C . SER A 1 72 ? 4.956 -5.133 -15.678 1.00 74.88 72 SER A C 1
ATOM 576 O O . SER A 1 72 ? 5.137 -5.623 -16.787 1.00 74.88 72 SER A O 1
ATOM 578 N N . PHE A 1 73 ? 5.940 -5.003 -14.784 1.00 75.75 73 PHE A N 1
ATOM 579 C CA . PHE A 1 73 ? 7.346 -5.312 -15.075 1.00 75.75 73 PHE A CA 1
ATOM 580 C C . PHE A 1 73 ? 7.973 -6.291 -14.079 1.00 75.75 73 PHE A C 1
ATOM 582 O O . PHE A 1 73 ? 8.942 -6.963 -14.424 1.00 75.75 73 PHE A O 1
ATOM 589 N N . ASN A 1 74 ? 7.443 -6.404 -12.856 1.00 79.88 74 ASN A N 1
ATOM 590 C CA . ASN A 1 74 ? 7.994 -7.314 -11.856 1.00 79.88 74 ASN A CA 1
ATOM 591 C C . ASN A 1 74 ? 7.298 -8.681 -11.957 1.00 79.88 74 ASN A C 1
ATOM 593 O O . ASN A 1 74 ? 6.188 -8.855 -11.457 1.00 79.88 74 ASN A O 1
ATOM 597 N N . LYS A 1 75 ? 7.952 -9.641 -12.626 1.00 81.06 75 LYS A N 1
ATOM 598 C CA . LYS A 1 75 ? 7.403 -10.988 -12.855 1.00 81.06 75 LYS A CA 1
ATOM 599 C C . LYS A 1 75 ? 7.078 -11.715 -11.549 1.00 81.06 75 LYS A C 1
ATOM 601 O O . LYS A 1 75 ? 5.998 -12.280 -11.453 1.00 81.06 75 LYS A O 1
ATOM 606 N N . A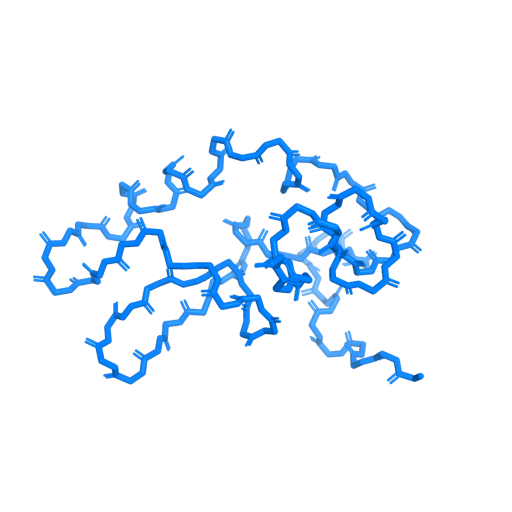SP A 1 76 ? 7.948 -11.637 -10.541 1.00 82.88 76 ASP A N 1
ATOM 607 C CA . ASP A 1 76 ? 7.706 -12.247 -9.227 1.00 82.88 76 ASP A CA 1
ATOM 608 C C . ASP A 1 76 ? 6.466 -11.669 -8.537 1.00 82.88 76 ASP A C 1
ATOM 610 O O . ASP A 1 76 ? 5.695 -12.394 -7.915 1.00 82.88 76 ASP A O 1
ATOM 614 N N . PHE A 1 77 ? 6.252 -10.356 -8.646 1.00 81.88 77 PHE A N 1
ATOM 615 C CA . PHE A 1 77 ? 5.068 -9.703 -8.096 1.00 81.88 77 PHE A CA 1
ATOM 616 C C . PHE A 1 77 ? 3.793 -10.140 -8.825 1.00 81.88 77 PHE A C 1
ATOM 618 O O . PHE A 1 77 ? 2.776 -10.395 -8.180 1.00 81.88 77 PHE A O 1
ATOM 625 N N . ILE A 1 78 ? 3.852 -10.229 -10.156 1.00 83.62 78 ILE A N 1
ATOM 626 C CA . ILE A 1 78 ? 2.727 -10.651 -10.997 1.00 83.62 78 ILE A CA 1
ATOM 627 C C . ILE A 1 78 ? 2.344 -12.102 -10.684 1.00 83.62 78 ILE A C 1
ATOM 629 O O . ILE A 1 78 ? 1.179 -12.365 -10.399 1.00 83.62 78 ILE A O 1
ATOM 633 N N . ASP A 1 79 ? 3.315 -13.017 -10.663 1.00 84.88 79 ASP A N 1
ATOM 634 C CA . ASP A 1 79 ? 3.080 -14.436 -10.366 1.00 84.88 79 ASP A CA 1
ATOM 635 C C . ASP A 1 79 ? 2.507 -14.644 -8.961 1.00 84.88 79 ASP A C 1
ATOM 637 O O . ASP A 1 79 ? 1.596 -15.440 -8.756 1.00 84.88 79 ASP A O 1
ATOM 641 N N . LYS A 1 80 ? 2.998 -13.873 -7.987 1.00 82.69 80 LYS A N 1
ATOM 642 C CA . LYS A 1 80 ? 2.602 -14.030 -6.589 1.00 82.69 80 LYS A CA 1
ATOM 643 C C . LYS A 1 80 ? 1.234 -13.437 -6.248 1.00 82.69 80 LYS A C 1
ATOM 645 O O . LYS A 1 80 ? 0.589 -13.938 -5.330 1.00 82.69 80 LYS A O 1
ATOM 650 N N . TYR A 1 81 ? 0.836 -12.337 -6.890 1.00 80.19 81 TYR A N 1
ATOM 651 C CA . TYR A 1 81 ? -0.320 -11.542 -6.447 1.00 80.19 81 TYR A CA 1
ATOM 652 C C . TYR A 1 81 ? -1.350 -11.218 -7.531 1.00 80.19 81 TYR A C 1
ATOM 654 O O . TYR A 1 81 ? -2.385 -10.643 -7.196 1.00 80.19 81 TYR A O 1
ATOM 662 N N . MET A 1 82 ? -1.071 -11.492 -8.808 1.00 77.00 82 MET A N 1
ATOM 663 C CA . MET A 1 82 ? -1.960 -11.105 -9.913 1.00 77.00 82 MET A CA 1
ATOM 664 C C . MET A 1 82 ? -2.408 -12.268 -10.791 1.00 77.00 82 MET A C 1
ATOM 666 O O . MET A 1 82 ? -3.469 -12.168 -11.401 1.00 77.00 82 MET A O 1
ATOM 670 N N . LEU A 1 83 ? -1.625 -13.343 -10.875 1.00 75.31 83 LEU A N 1
ATOM 671 C CA . LEU A 1 83 ? -2.065 -14.575 -11.517 1.00 75.31 83 LEU A CA 1
ATOM 672 C C . LEU A 1 83 ? -2.864 -15.404 -10.507 1.00 75.31 83 LEU A C 1
ATOM 674 O O . LEU A 1 83 ? -2.373 -15.722 -9.425 1.00 75.31 83 LEU A O 1
ATOM 678 N N . ASP A 1 84 ? -4.106 -15.712 -10.867 1.00 59.19 84 ASP A N 1
ATOM 679 C CA . ASP A 1 84 ? -4.923 -16.703 -10.169 1.00 59.19 84 ASP A CA 1
ATOM 680 C C . ASP A 1 84 ? -4.273 -18.082 -10.387 1.00 59.19 84 ASP A C 1
ATOM 682 O O . ASP A 1 84 ? -3.901 -18.409 -11.519 1.00 59.19 84 ASP A O 1
ATOM 686 N N . LYS A 1 85 ? -4.058 -18.844 -9.310 1.00 47.59 85 LYS A N 1
ATOM 687 C CA . LYS A 1 85 ? -3.574 -20.230 -9.381 1.00 47.59 85 LYS A CA 1
ATOM 688 C C . LYS A 1 85 ? -4.735 -21.201 -9.310 1.00 47.59 85 LYS A C 1
ATOM 690 O O . LYS A 1 85 ? -5.559 -21.021 -8.390 1.00 47.59 85 LYS A O 1
#

Foldseek 3Di:
DDDQVQQDDPVGRFHCFLPNDWDADPQQFIGRDPVAPDTQDGVVVDPPVVSSVSVVVDVVVVPRCPPDDLCPPVPVSCVVGPDDD

pLDDT: mean 80.47, std 14.4, range [37.19, 96.56]

Sequence (85 aa):
HGRMDTYSSYFGVRCPAAREKIGIQPYGDVVSCPLIQIVYGNVKNEELKKIREKMLKNPYYHMVSREGCLPSFNKDFIDKYMLDK

Secondary structure (DSSP, 8-state):
---GGGGEETTEES--BTTTB-EE-TTSEEEEETTEEEEEEETTTS-HHHHHHHHHTSGGGTS--SS--HHHH-HHHHHHHTS--

Radius of gyration: 12.78 Å; chains: 1; bounding box: 30×34×34 Å